Protein AF-A0A923IGR9-F1 (afdb_monomer_lite)

Sequence (47 aa):
METEEKKPKKEKIPRQPMPEQAPGIRVKNFDEVPLGYSEETAVLEAK

Radius of gyration: 18.81 Å; chains: 1; bounding box: 25×14×62 Å

pLDDT: mean 84.32, std 14.78, range [44.66, 97.88]

Structure (mmCIF, N/CA/C/O backbone):
data_AF-A0A923IGR9-F1
#
_entry.id   AF-A0A923IGR9-F1
#
loop_
_atom_site.group_PDB
_atom_site.id
_atom_site.type_symbol
_atom_site.label_atom_id
_atom_site.label_alt_id
_atom_site.label_comp_id
_atom_site.label_asym_id
_atom_site.label_entity_id
_atom_site.label_seq_id
_atom_site.pdbx_PDB_ins_code
_atom_site.Cartn_x
_atom_site.Cartn_y
_atom_site.Cartn_z
_atom_site.occupancy
_atom_site.B_iso_or_equiv
_atom_site.auth_seq_id
_atom_site.auth_comp_id
_atom_site.auth_asym_id
_atom_site.auth_atom_id
_atom_site.pdbx_PDB_model_num
ATOM 1 N N . MET A 1 1 ? -12.608 4.510 48.981 1.00 44.66 1 MET A N 1
ATOM 2 C CA . MET A 1 1 ? -12.163 3.507 47.995 1.00 44.66 1 MET A CA 1
ATOM 3 C C . MET A 1 1 ? -12.692 3.984 46.662 1.00 44.66 1 MET A C 1
ATOM 5 O O . MET A 1 1 ? -13.861 3.776 46.375 1.00 44.66 1 MET A O 1
ATOM 9 N N . GLU A 1 2 ? -11.891 4.766 45.945 1.00 47.06 2 GLU A N 1
ATOM 10 C CA . GLU A 1 2 ? -12.276 5.267 44.626 1.00 47.06 2 GLU A CA 1
ATOM 11 C C . GLU A 1 2 ? -12.213 4.090 43.655 1.00 47.06 2 GLU A C 1
ATOM 13 O O . GLU A 1 2 ? -11.158 3.507 43.412 1.00 47.06 2 GLU A O 1
ATOM 18 N N . THR A 1 3 ? -13.378 3.657 43.194 1.00 49.34 3 THR A N 1
ATOM 19 C CA . THR A 1 3 ? -13.512 2.631 42.169 1.00 49.34 3 THR A CA 1
ATOM 20 C C . THR A 1 3 ? -13.153 3.258 40.829 1.00 49.34 3 THR A C 1
ATOM 22 O O . THR A 1 3 ? -13.963 3.974 40.245 1.00 49.34 3 THR A O 1
ATOM 25 N N . GLU A 1 4 ? -11.933 3.017 40.348 1.00 64.19 4 GLU A N 1
ATOM 26 C CA . GLU A 1 4 ? -11.544 3.346 38.976 1.00 64.19 4 GLU A CA 1
ATOM 27 C C . GLU A 1 4 ? -12.403 2.539 37.989 1.00 64.19 4 GLU A C 1
ATOM 29 O O . GLU A 1 4 ? -12.194 1.341 37.772 1.00 64.19 4 GLU A O 1
ATOM 34 N N . GLU A 1 5 ? -13.383 3.197 37.372 1.00 62.81 5 GLU A N 1
ATOM 35 C CA . GLU A 1 5 ? -14.135 2.655 36.242 1.00 62.81 5 GLU A CA 1
ATOM 36 C C . GLU A 1 5 ? -13.196 2.464 35.039 1.00 62.81 5 GLU A C 1
ATOM 38 O O . GLU A 1 5 ? -12.869 3.393 34.294 1.00 62.81 5 GLU A O 1
ATOM 43 N N . LYS A 1 6 ? -12.741 1.225 34.828 1.00 65.75 6 LYS A N 1
ATOM 44 C CA . LYS A 1 6 ? -12.009 0.831 33.620 1.00 65.75 6 LYS A CA 1
ATOM 45 C C . LYS A 1 6 ? -12.934 0.934 32.408 1.00 65.75 6 LYS A C 1
ATOM 47 O O . LYS A 1 6 ? -13.784 0.073 32.190 1.00 65.75 6 LYS A O 1
ATOM 52 N N . LYS A 1 7 ? -12.725 1.969 31.591 1.00 64.50 7 LYS A N 1
ATOM 53 C CA . LYS A 1 7 ? -13.398 2.136 30.295 1.00 64.50 7 LYS A CA 1
ATOM 54 C C . LYS A 1 7 ? -13.186 0.888 29.418 1.00 64.50 7 LYS A C 1
ATOM 56 O O . LYS A 1 7 ? -12.065 0.365 29.377 1.00 64.50 7 LYS A O 1
ATOM 61 N N . PRO A 1 8 ? -14.223 0.408 28.707 1.00 65.12 8 PRO A N 1
ATOM 62 C CA . PRO A 1 8 ? -14.112 -0.769 27.855 1.00 65.12 8 PRO A CA 1
ATOM 63 C C . PRO A 1 8 ? -13.061 -0.532 26.763 1.00 65.12 8 PRO A C 1
ATOM 65 O O . PRO A 1 8 ? -13.058 0.502 26.093 1.00 65.12 8 PRO A O 1
ATOM 68 N N . LYS A 1 9 ? -12.135 -1.485 26.599 1.00 64.75 9 LYS A N 1
ATOM 69 C CA . LYS A 1 9 ? -11.152 -1.455 25.509 1.00 64.75 9 LYS A CA 1
ATOM 70 C C . LYS A 1 9 ? -11.898 -1.675 24.196 1.00 64.75 9 LYS A C 1
ATOM 72 O O . LYS A 1 9 ? -12.538 -2.709 24.039 1.00 64.75 9 LYS A O 1
ATOM 77 N N . LYS A 1 10 ? -11.796 -0.719 23.269 1.00 66.38 10 LYS A N 1
ATOM 78 C CA . LYS A 1 10 ? -12.282 -0.885 21.894 1.00 66.38 10 LYS A CA 1
ATOM 79 C C . LYS A 1 10 ? -11.638 -2.131 21.276 1.00 66.38 10 LYS A C 1
ATOM 81 O O . LYS A 1 10 ? -10.434 -2.349 21.443 1.00 66.38 10 LYS A O 1
ATOM 86 N N . GLU A 1 11 ? -12.444 -2.953 20.610 1.00 68.81 11 GLU A N 1
ATOM 87 C CA . GLU A 1 11 ? -11.965 -4.115 19.862 1.00 68.81 11 GLU A CA 1
ATOM 88 C C . GLU A 1 11 ? -10.958 -3.653 18.804 1.00 68.81 11 GLU A C 1
ATOM 90 O O . GLU A 1 11 ? -11.207 -2.705 18.062 1.00 68.81 11 GLU A O 1
ATOM 95 N N . LYS A 1 12 ? -9.778 -4.283 18.770 1.00 69.44 12 LYS A N 1
ATOM 96 C CA . LYS A 1 12 ? -8.729 -3.926 17.812 1.00 69.44 12 LYS A CA 1
ATOM 97 C C . LYS A 1 12 ? -9.099 -4.505 16.449 1.00 69.44 12 LYS A C 1
ATOM 99 O O . LYS A 1 12 ? -8.962 -5.709 16.243 1.00 69.44 12 LYS A O 1
ATOM 104 N N . ILE A 1 13 ? -9.557 -3.651 15.542 1.00 78.12 13 ILE A N 1
ATOM 105 C CA . ILE A 1 13 ? -9.782 -3.998 14.135 1.00 78.12 13 ILE A CA 1
ATOM 106 C C . ILE A 1 13 ? -8.416 -4.352 13.505 1.00 78.12 13 ILE A C 1
ATOM 108 O O . ILE A 1 13 ? -7.409 -3.721 13.851 1.00 78.12 13 ILE A O 1
ATOM 112 N N . PRO A 1 14 ? -8.323 -5.379 12.636 1.00 86.75 14 PRO A N 1
ATOM 113 C CA . PRO A 1 14 ? -7.093 -5.645 11.896 1.00 86.75 14 PRO A CA 1
ATOM 114 C C . PRO A 1 14 ? -6.721 -4.438 11.027 1.00 86.75 14 PRO A C 1
ATOM 116 O O . PRO A 1 14 ? -7.596 -3.795 10.448 1.00 86.75 14 PRO A O 1
ATOM 119 N N . ARG A 1 15 ? -5.417 -4.158 10.916 1.00 88.31 15 ARG A N 1
ATOM 120 C CA . ARG A 1 15 ? -4.913 -3.066 10.074 1.00 88.31 15 ARG A CA 1
ATOM 121 C C . ARG A 1 15 ? -5.310 -3.291 8.618 1.00 88.31 15 ARG A C 1
ATOM 123 O O . ARG A 1 15 ? -5.094 -4.381 8.083 1.00 88.31 15 ARG A O 1
ATOM 130 N N . GLN A 1 16 ? -5.856 -2.263 7.992 1.00 88.56 16 GLN A N 1
ATOM 131 C CA . GLN A 1 16 ? -6.210 -2.238 6.587 1.00 88.56 16 GLN A CA 1
ATOM 132 C C . GLN A 1 16 ? -4.934 -2.072 5.753 1.00 88.56 16 GLN A C 1
ATOM 134 O O . GLN A 1 16 ? -4.118 -1.200 6.051 1.00 88.56 16 GLN A O 1
ATOM 139 N N . PRO A 1 17 ? -4.706 -2.911 4.728 1.00 90.19 17 PRO A N 1
ATOM 140 C CA . PRO A 1 17 ? -3.557 -2.743 3.851 1.00 90.19 17 PRO A CA 1
ATOM 141 C C . PRO A 1 17 ? -3.694 -1.438 3.062 1.00 90.19 17 PRO A C 1
ATOM 143 O O . PRO A 1 17 ? -4.769 -1.115 2.555 1.00 90.19 17 PRO A O 1
ATOM 146 N N . MET A 1 18 ? -2.599 -0.688 2.951 1.00 92.19 18 MET A N 1
ATOM 147 C CA . MET A 1 18 ? -2.578 0.528 2.147 1.00 92.19 18 MET A CA 1
ATOM 148 C C . MET A 1 18 ? -2.428 0.163 0.667 1.00 92.19 18 MET A C 1
ATOM 150 O O . MET A 1 18 ? -1.548 -0.632 0.335 1.00 92.19 18 MET A O 1
ATOM 154 N N . PRO A 1 19 ? -3.251 0.735 -0.224 1.00 94.50 19 PRO A N 1
ATOM 155 C CA . PRO A 1 19 ? -3.047 0.623 -1.658 1.00 94.50 19 PRO A CA 1
ATOM 156 C C . PRO A 1 19 ? -1.633 1.063 -2.049 1.00 94.50 19 PRO A C 1
ATOM 158 O O . PRO A 1 19 ? -1.169 2.132 -1.654 1.00 94.50 19 PRO A O 1
ATOM 161 N N . GLU A 1 20 ? -0.947 0.240 -2.834 1.00 95.25 20 GLU A N 1
ATOM 162 C CA . GLU A 1 20 ? 0.416 0.495 -3.291 1.00 95.25 20 GLU A CA 1
ATOM 163 C C . GLU A 1 20 ? 0.552 0.255 -4.798 1.00 95.25 20 GLU A C 1
ATOM 165 O O . GLU A 1 20 ? -0.209 -0.501 -5.410 1.00 95.25 20 GLU A O 1
ATOM 170 N N . GLN A 1 21 ? 1.525 0.918 -5.418 1.00 96.81 21 GLN A N 1
ATOM 171 C CA . GLN A 1 21 ? 1.808 0.746 -6.835 1.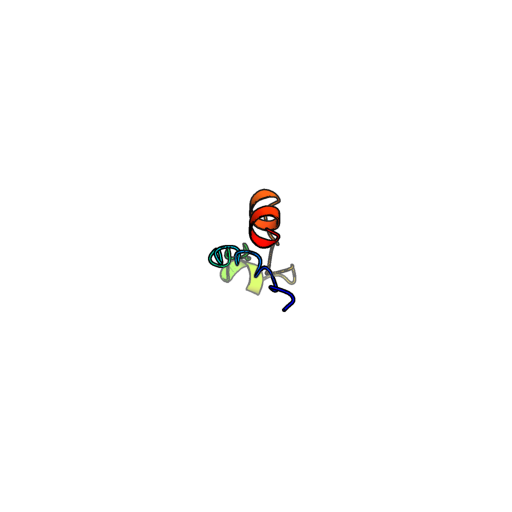00 96.81 21 GLN A CA 1
ATOM 172 C C . GLN A 1 21 ? 2.303 -0.669 -7.154 1.00 96.81 21 GLN A C 1
ATOM 174 O O . GLN A 1 21 ? 3.153 -1.235 -6.459 1.00 96.81 21 GLN A O 1
ATOM 179 N N . ALA A 1 22 ? 1.847 -1.201 -8.292 1.00 96.06 22 ALA A N 1
ATOM 180 C CA . ALA A 1 22 ? 2.293 -2.496 -8.784 1.00 96.06 22 ALA A CA 1
ATOM 181 C C . ALA A 1 22 ? 3.824 -2.512 -9.007 1.00 96.06 22 ALA A C 1
ATOM 183 O O . ALA A 1 22 ? 4.366 -1.569 -9.600 1.00 96.06 22 ALA A O 1
ATOM 184 N N . PRO A 1 23 ? 4.535 -3.597 -8.631 1.00 95.50 23 PRO A N 1
ATOM 185 C CA . PRO A 1 23 ? 5.993 -3.671 -8.734 1.00 95.50 23 PRO A CA 1
ATOM 186 C C . PRO A 1 23 ? 6.551 -3.360 -10.129 1.00 95.50 23 PRO A C 1
ATOM 188 O O . PRO A 1 23 ? 7.569 -2.688 -10.249 1.00 95.50 23 PRO A O 1
ATOM 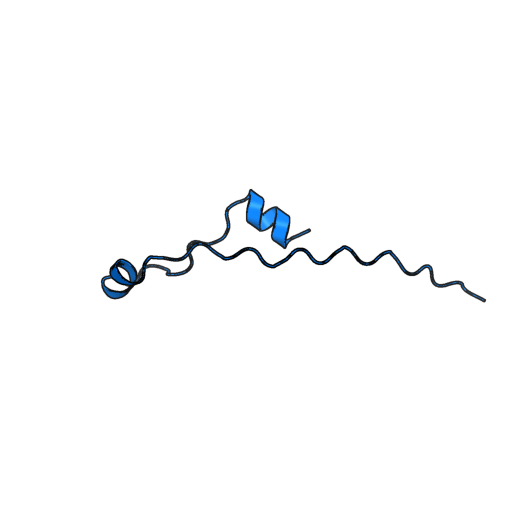191 N N . GLY A 1 24 ? 5.875 -3.799 -11.195 1.00 97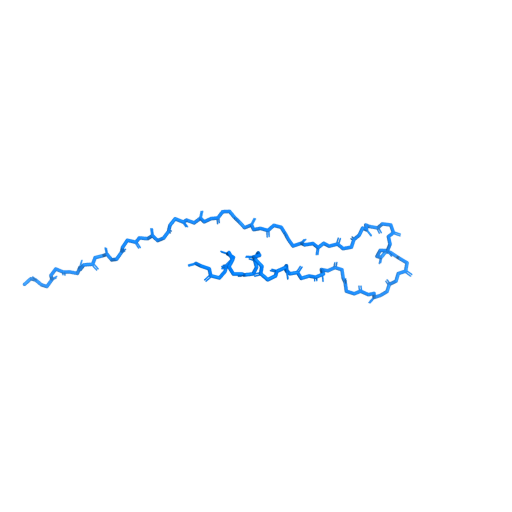.50 24 GLY A N 1
ATOM 192 C CA . GLY A 1 24 ? 6.326 -3.563 -12.573 1.00 97.50 24 GLY A CA 1
ATOM 193 C C . GLY A 1 24 ? 6.215 -2.108 -13.046 1.00 97.50 24 GLY A C 1
ATOM 194 O O . GLY A 1 24 ? 6.866 -1.740 -14.025 1.00 97.50 24 GLY A O 1
ATOM 195 N N . ILE A 1 25 ? 5.402 -1.295 -12.364 1.00 94.88 25 ILE A N 1
ATOM 196 C CA . ILE A 1 25 ? 5.189 0.123 -12.673 1.00 94.88 25 ILE A CA 1
ATOM 197 C C . ILE A 1 25 ? 6.168 0.973 -11.857 1.00 94.88 25 ILE A C 1
ATOM 199 O O . ILE A 1 25 ? 6.933 1.732 -12.447 1.00 94.88 25 ILE A O 1
ATOM 203 N N . ARG A 1 26 ? 6.247 0.752 -10.534 1.00 96.44 26 ARG A N 1
ATOM 204 C CA . ARG A 1 26 ? 7.107 1.538 -9.623 1.00 96.44 26 ARG A CA 1
ATOM 205 C C . ARG A 1 26 ? 8.611 1.429 -9.890 1.00 96.44 26 ARG A C 1
ATOM 207 O O . ARG A 1 26 ? 9.386 2.236 -9.407 1.00 96.44 26 ARG A O 1
ATOM 214 N N . VAL A 1 27 ? 9.047 0.412 -10.636 1.00 96.38 27 VAL A N 1
ATOM 215 C CA . VAL A 1 27 ? 10.458 0.257 -11.049 1.00 96.38 27 VAL A CA 1
ATOM 216 C C . VAL A 1 27 ? 10.811 1.179 -12.226 1.00 96.38 27 VAL A C 1
ATOM 218 O O . VAL A 1 27 ? 11.986 1.399 -12.509 1.00 96.38 27 VAL A O 1
ATOM 221 N N . LYS A 1 28 ? 9.809 1.720 -12.929 1.00 97.88 28 LYS A N 1
ATOM 222 C CA . LYS A 1 28 ? 9.988 2.557 -14.125 1.00 97.88 28 LYS A CA 1
ATOM 223 C C . LYS A 1 28 ? 9.773 4.051 -13.867 1.00 97.88 28 LYS A C 1
ATOM 225 O O . LYS A 1 28 ? 9.977 4.839 -14.786 1.00 97.88 28 LYS A O 1
ATOM 230 N N . ASN A 1 29 ? 9.338 4.435 -12.668 1.00 96.19 29 ASN A N 1
ATOM 231 C CA . ASN A 1 29 ? 9.044 5.816 -12.290 1.00 96.19 29 ASN A CA 1
ATOM 232 C C . ASN A 1 29 ? 9.600 6.134 -10.889 1.00 96.19 29 ASN A C 1
ATOM 234 O O . ASN A 1 29 ? 10.172 5.272 -10.227 1.00 96.19 29 ASN A O 1
ATOM 238 N N . PHE A 1 30 ? 9.459 7.392 -10.471 1.00 95.81 30 PHE A N 1
ATOM 239 C CA . PHE A 1 30 ? 9.829 7.882 -9.135 1.00 95.81 30 PHE A CA 1
ATOM 240 C C . PHE A 1 30 ? 8.602 8.399 -8.373 1.00 95.81 30 PHE A C 1
ATOM 242 O O . PHE A 1 30 ? 8.724 9.217 -7.463 1.00 95.81 30 PHE A O 1
ATOM 249 N N . ASP A 1 31 ? 7.417 7.948 -8.777 1.00 95.88 31 ASP A N 1
ATOM 250 C CA . ASP A 1 31 ? 6.165 8.344 -8.151 1.00 95.88 31 ASP A CA 1
ATOM 251 C C . ASP A 1 31 ? 6.002 7.628 -6.803 1.00 95.88 31 ASP A C 1
ATOM 253 O O . ASP A 1 31 ? 6.623 6.596 -6.531 1.00 95.88 31 ASP A O 1
ATOM 257 N N . GLU A 1 32 ? 5.145 8.164 -5.940 1.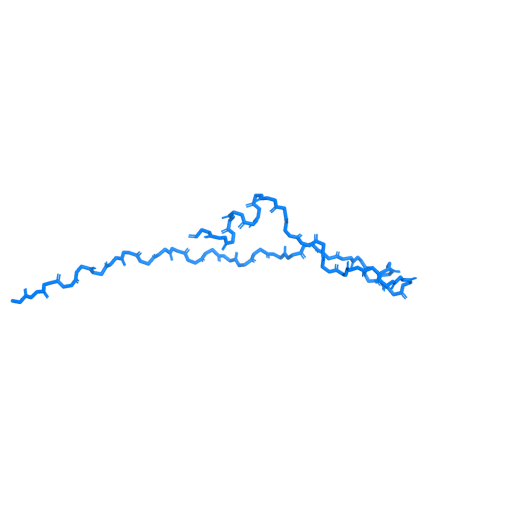00 94.44 32 GLU A N 1
ATOM 258 C CA . GLU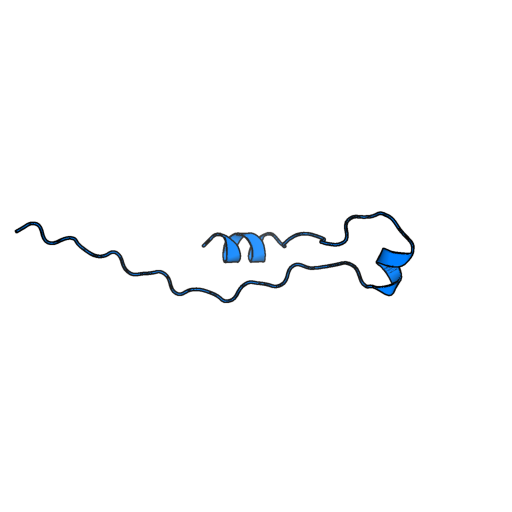 A 1 32 ? 4.946 7.626 -4.598 1.00 94.44 32 GLU A CA 1
ATOM 259 C C . GLU A 1 32 ? 4.340 6.214 -4.631 1.00 94.44 32 GLU A C 1
ATOM 261 O O . GLU A 1 32 ? 3.260 5.988 -5.174 1.00 94.44 32 GLU A O 1
ATOM 266 N N . VAL A 1 33 ? 5.045 5.241 -4.048 1.00 95.50 33 VAL A N 1
ATOM 267 C CA . VAL A 1 33 ? 4.616 3.835 -4.023 1.00 95.50 33 VAL A CA 1
ATOM 268 C C . VAL A 1 33 ? 3.342 3.626 -3.195 1.00 95.50 33 VAL A C 1
ATOM 270 O O . VAL A 1 33 ? 2.422 3.003 -3.725 1.00 95.50 33 VAL A O 1
ATOM 273 N N . PRO A 1 34 ? 3.248 4.086 -1.932 1.00 95.62 34 PRO A N 1
ATOM 274 C CA . PRO A 1 34 ? 1.990 4.049 -1.195 1.00 95.62 34 PRO A CA 1
ATOM 275 C C . PRO A 1 34 ? 1.029 5.120 -1.724 1.00 95.62 34 PRO A C 1
ATOM 277 O O . PRO A 1 34 ? 1.331 6.303 -1.696 1.00 95.62 34 PRO A O 1
ATOM 280 N N . LEU A 1 35 ? -0.157 4.713 -2.171 1.00 93.44 35 LEU A N 1
ATOM 281 C CA . LEU A 1 35 ? -1.169 5.626 -2.719 1.00 93.44 35 LEU A CA 1
ATOM 282 C C . LEU A 1 35 ? -2.065 6.254 -1.636 1.00 93.44 35 LEU A C 1
ATOM 284 O O . LEU A 1 35 ? -2.937 7.062 -1.946 1.00 93.44 35 LEU A O 1
ATOM 288 N N . GLY A 1 36 ? -1.865 5.880 -0.370 1.00 9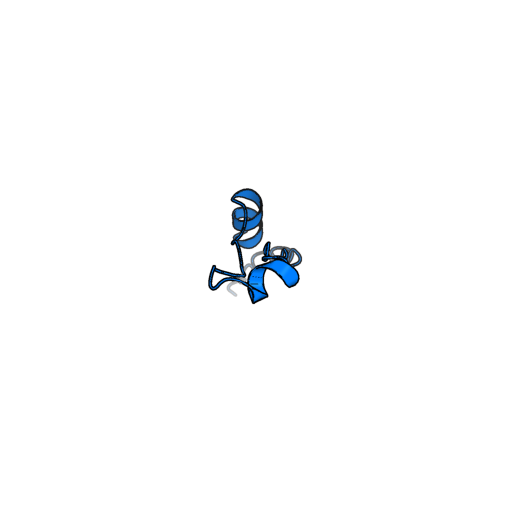3.56 36 GLY A N 1
ATOM 289 C CA . GLY A 1 36 ? -2.685 6.335 0.748 1.00 93.56 36 GLY A CA 1
ATOM 290 C C . GLY A 1 36 ? -4.005 5.573 0.890 1.00 93.56 36 GLY A C 1
ATOM 291 O O . GLY A 1 36 ? -4.389 4.755 0.056 1.00 93.56 36 GLY A O 1
ATOM 292 N N . TYR A 1 37 ? -4.695 5.818 2.003 1.00 94.56 37 TYR A N 1
ATOM 293 C CA . TYR A 1 37 ? -6.000 5.225 2.282 1.00 94.56 37 TYR A CA 1
ATOM 294 C C . TYR A 1 37 ? -7.129 5.977 1.577 1.00 94.56 37 TYR A C 1
ATOM 296 O O . TYR A 1 37 ? -7.092 7.197 1.441 1.00 94.56 37 TYR A O 1
ATOM 304 N N . SER A 1 38 ? -8.188 5.247 1.225 1.00 92.94 38 SER A N 1
ATOM 305 C CA . SER A 1 38 ? -9.487 5.862 0.939 1.00 92.94 38 SER A CA 1
ATOM 306 C C . SER A 1 38 ? -10.076 6.483 2.210 1.00 92.94 38 SER A C 1
ATOM 308 O O . SER A 1 38 ? -9.736 6.061 3.321 1.00 92.94 38 SER A O 1
ATOM 310 N N . GLU A 1 39 ? -10.991 7.440 2.060 1.00 91.94 39 GLU A N 1
ATOM 311 C CA . GLU A 1 39 ? -11.656 8.111 3.186 1.00 91.94 39 GLU A CA 1
ATOM 312 C C . GLU A 1 39 ? -12.293 7.112 4.162 1.00 91.94 39 GLU A C 1
ATOM 314 O O . GLU A 1 39 ? -12.104 7.210 5.374 1.00 91.94 39 GLU A O 1
ATOM 319 N N . GLU A 1 40 ? -12.973 6.090 3.637 1.00 89.69 40 GLU A N 1
ATOM 320 C CA . GLU A 1 40 ? -13.615 5.044 4.437 1.00 89.69 40 GLU A CA 1
ATOM 321 C C . GLU A 1 40 ? -12.592 4.264 5.271 1.00 89.69 40 GLU A C 1
ATOM 323 O O . GLU A 1 40 ? -12.749 4.115 6.485 1.00 89.69 40 GLU A O 1
ATOM 328 N N . THR A 1 41 ? -11.505 3.812 4.637 1.00 90.06 41 THR A N 1
ATOM 329 C CA . THR A 1 41 ? -10.424 3.083 5.318 1.00 90.06 41 THR A CA 1
ATOM 330 C C . THR A 1 41 ? -9.671 3.955 6.320 1.00 90.06 41 THR A C 1
ATOM 332 O O . THR A 1 41 ? -9.313 3.471 7.389 1.00 90.06 41 THR A O 1
ATOM 335 N N . ALA A 1 42 ? -9.490 5.247 6.036 1.00 90.38 42 ALA A N 1
ATOM 336 C CA . ALA A 1 42 ? -8.848 6.181 6.956 1.00 90.38 42 ALA A CA 1
ATOM 337 C C . ALA A 1 42 ? -9.696 6.396 8.219 1.00 90.38 42 ALA A C 1
ATOM 339 O O . ALA A 1 42 ? -9.169 6.392 9.331 1.00 90.38 42 ALA A O 1
ATOM 340 N N . VAL A 1 43 ? -11.019 6.513 8.063 1.00 91.12 43 VAL A N 1
ATOM 341 C CA . VAL A 1 43 ? -11.959 6.587 9.190 1.00 91.12 43 VAL A CA 1
ATOM 342 C C . VAL A 1 43 ? -11.973 5.280 9.986 1.00 91.12 43 VAL A C 1
ATOM 344 O O . VAL A 1 43 ? -12.085 5.322 11.209 1.00 91.12 43 VAL A O 1
ATOM 347 N N . LEU A 1 44 ? -11.861 4.124 9.327 1.00 89.00 44 LEU A N 1
ATOM 348 C CA . LEU A 1 44 ? -11.781 2.825 10.004 1.00 89.00 44 LEU A CA 1
ATOM 349 C C . LEU A 1 44 ? -10.493 2.665 10.821 1.00 89.00 44 LEU A C 1
ATOM 351 O O . LEU A 1 44 ? -10.570 2.198 11.952 1.00 89.00 44 LEU A O 1
ATOM 355 N N . GLU A 1 45 ? -9.348 3.096 10.292 1.00 87.06 45 GLU A N 1
ATOM 356 C CA . GLU A 1 45 ? -8.067 3.094 11.018 1.00 87.06 45 GLU A CA 1
ATOM 357 C C . GLU A 1 45 ? -8.034 4.101 12.181 1.00 87.06 45 GLU A C 1
ATOM 359 O O . GLU A 1 45 ? -7.329 3.888 13.165 1.00 87.06 45 GLU A O 1
ATOM 364 N N . ALA A 1 46 ? -8.794 5.197 12.092 1.00 87.56 46 ALA A N 1
ATOM 365 C CA . ALA A 1 46 ? -8.842 6.236 13.123 1.00 87.56 46 ALA A CA 1
ATOM 366 C C . ALA A 1 46 ? -9.798 5.930 14.297 1.00 87.56 46 ALA A C 1
ATOM 368 O O . ALA A 1 46 ? -9.772 6.645 15.304 1.00 87.56 46 ALA A O 1
ATOM 369 N N . LYS A 1 47 ? -10.671 4.923 14.163 1.00 80.25 47 LYS A N 1
ATOM 370 C CA . LYS A 1 47 ? -11.698 4.567 15.161 1.00 80.25 47 LYS A CA 1
ATOM 371 C C . LYS A 1 47 ? -11.129 3.874 16.398 1.00 80.25 47 LYS A C 1
ATOM 373 O O . LYS A 1 47 ? -11.627 4.207 17.509 1.00 80.25 47 LYS A O 1
#

Secondary structure (DSSP, 8-state):
------PPPPP-PPPPPPPB--HHHHTS--S-SB----HHHHHHHH-

Foldseek 3Di:
DDPPDDDDDDDDDPQDDFQFDDPVVVVVDVDGGGPGDDPVNVVVVVD